Protein AF-A0A151TX36-F1 (afdb_monomer_lite)

Secondary structure (DSSP, 8-state):
--------GGG-HHHHHHHHHHHHHHHHHHHHHHHHHHHHHHT-HHHHHHHHHHHHHHHHHHHHHHHHHHHHHHHHHHH-BGGGTB--STTT-HHHHHHHHHHHHHHHHHHHHHHHHHHHHHHHHHHHH-

Sequence (130 aa):
MQFKATAKWEYMSAMVFFVVSNAIACSYAVISLVMMAMARSNGKEDVAVLVLTALDLVMMALLFSANGAASAVGMIAQKGNSHVQWTKVCDVFDAYCRHITAALVLSIIGSTTFLLLVLHSVLKLHYRST

pLDDT: mean 86.47, std 11.63, range [36.19, 97.38]

Structure (mmCIF, N/CA/C/O backbone):
data_AF-A0A151TX36-F1
#
_entry.id   AF-A0A151TX36-F1
#
loop_
_atom_site.group_PDB
_atom_site.id
_atom_site.type_symbol
_atom_site.label_atom_id
_atom_site.label_alt_id
_atom_site.label_comp_id
_atom_site.label_asym_id
_atom_site.label_entity_id
_atom_site.label_seq_id
_atom_site.pdbx_PDB_ins_code
_atom_site.Cartn_x
_atom_site.Cartn_y
_atom_site.Cartn_z
_atom_site.occupancy
_atom_site.B_iso_or_equiv
_atom_site.auth_seq_id
_atom_site.auth_comp_id
_atom_site.auth_asym_id
_atom_site.auth_atom_id
_atom_site.pdbx_PDB_model_num
ATOM 1 N N . MET A 1 1 ? -28.831 4.761 27.065 1.00 36.19 1 MET A N 1
ATOM 2 C CA . MET A 1 1 ? -27.851 5.829 26.767 1.00 36.19 1 MET A CA 1
ATOM 3 C C . MET A 1 1 ? -27.122 5.442 25.490 1.00 36.19 1 MET A C 1
ATOM 5 O O . MET A 1 1 ? -26.435 4.432 25.484 1.00 36.19 1 MET A O 1
ATOM 9 N N . GLN A 1 2 ? -27.355 6.159 24.391 1.00 38.22 2 GLN A N 1
ATOM 10 C CA . GLN A 1 2 ? -26.634 5.961 23.129 1.00 38.22 2 GLN A CA 1
ATOM 11 C C . GLN A 1 2 ? -25.275 6.655 23.264 1.00 38.22 2 GLN A C 1
ATOM 13 O O . GLN A 1 2 ? -25.206 7.883 23.279 1.00 38.22 2 GLN A O 1
ATOM 18 N N . PHE A 1 3 ? -24.204 5.879 23.430 1.00 47.88 3 PHE A N 1
ATOM 19 C CA . PHE A 1 3 ? -22.853 6.419 23.342 1.00 47.88 3 PHE A CA 1
ATOM 20 C C . PHE A 1 3 ? -22.616 6.834 21.892 1.00 47.88 3 PHE A C 1
ATOM 22 O O . PHE A 1 3 ? -22.456 5.993 21.011 1.00 47.88 3 PHE A O 1
ATOM 29 N N . LYS A 1 4 ? -22.613 8.144 21.643 1.00 47.31 4 LYS A N 1
ATOM 30 C CA . LYS A 1 4 ? -22.260 8.747 20.356 1.00 47.31 4 LYS A CA 1
ATOM 31 C C . LYS A 1 4 ? -20.736 8.661 20.179 1.00 47.31 4 LYS A C 1
ATOM 33 O O . LYS A 1 4 ? -20.034 9.662 20.246 1.00 47.31 4 LYS A O 1
ATOM 38 N N . ALA A 1 5 ? -20.214 7.443 20.073 1.00 60.72 5 ALA A N 1
ATOM 39 C CA . ALA A 1 5 ? -18.805 7.189 19.822 1.00 60.72 5 ALA A CA 1
ATOM 40 C C . ALA A 1 5 ? -18.581 7.171 18.305 1.00 60.72 5 ALA A C 1
ATOM 42 O O . ALA A 1 5 ? -19.230 6.421 17.584 1.00 60.72 5 ALA A O 1
ATOM 43 N N . THR A 1 6 ? -17.683 8.020 17.811 1.00 64.31 6 THR A N 1
ATOM 44 C CA . THR A 1 6 ? -17.307 8.055 16.394 1.00 64.31 6 THR A CA 1
ATOM 45 C C . THR A 1 6 ? -16.023 7.256 16.217 1.00 64.31 6 THR A C 1
ATOM 47 O O . THR A 1 6 ? -14.955 7.700 16.634 1.00 64.31 6 THR A O 1
ATOM 50 N N . ALA A 1 7 ? -16.108 6.084 15.590 1.00 63.06 7 ALA A N 1
ATOM 51 C CA . ALA A 1 7 ? -14.928 5.332 15.179 1.00 63.06 7 ALA A CA 1
ATOM 52 C C . ALA A 1 7 ? -14.327 5.977 13.918 1.00 63.06 7 ALA A C 1
ATOM 54 O O . ALA A 1 7 ? -14.860 5.831 12.819 1.00 63.06 7 ALA A O 1
ATOM 55 N N . LYS A 1 8 ? -13.231 6.726 14.082 1.00 69.50 8 LYS A N 1
ATOM 56 C CA . LYS A 1 8 ? -12.444 7.302 12.979 1.00 69.50 8 LYS A CA 1
ATOM 57 C C . LYS A 1 8 ? -11.127 6.542 12.832 1.00 69.50 8 LYS A C 1
ATOM 59 O O . LYS A 1 8 ? -10.491 6.210 13.831 1.00 69.50 8 LYS A O 1
ATOM 64 N N . TRP A 1 9 ? -10.693 6.316 11.594 1.00 63.38 9 TRP A N 1
ATOM 65 C CA . TRP A 1 9 ? -9.435 5.617 11.289 1.00 63.38 9 TRP A CA 1
ATOM 66 C C . TRP A 1 9 ? -8.198 6.334 11.848 1.00 63.38 9 TRP A C 1
ATOM 68 O O . TRP A 1 9 ? -7.210 5.688 12.176 1.00 63.38 9 TRP A O 1
ATOM 78 N N . GLU A 1 10 ? -8.273 7.655 12.017 1.00 76.19 10 GLU A N 1
ATOM 79 C CA . GLU A 1 10 ? -7.199 8.493 12.568 1.00 76.19 10 GLU A CA 1
ATOM 80 C C . GLU A 1 10 ? -6.874 8.190 14.037 1.00 76.19 10 GLU A C 1
ATOM 82 O O . GLU A 1 10 ? -5.775 8.494 14.490 1.00 76.19 10 GLU A O 1
ATOM 87 N N . TYR A 1 11 ? -7.796 7.573 14.785 1.00 78.69 11 TYR A N 1
ATOM 88 C CA . TYR A 1 11 ? -7.574 7.268 16.201 1.00 78.69 11 TYR A CA 1
ATOM 89 C C . TYR A 1 11 ? -6.694 6.035 16.432 1.00 78.69 11 TYR A C 1
ATOM 91 O O . TYR A 1 11 ? -6.236 5.820 17.551 1.00 78.69 11 TYR A O 1
ATOM 99 N N . MET A 1 12 ? -6.446 5.219 15.402 1.00 82.50 12 MET A N 1
ATOM 100 C CA . MET A 1 12 ? -5.576 4.047 15.501 1.00 82.50 12 MET A CA 1
ATOM 101 C C . MET A 1 12 ? -4.367 4.206 14.586 1.00 82.50 12 MET A C 1
ATOM 103 O O . MET A 1 12 ? -4.491 4.166 13.361 1.00 82.50 12 MET A O 1
ATOM 107 N N . SER A 1 13 ? -3.179 4.297 15.183 1.00 87.69 13 SER A N 1
ATOM 108 C CA . SER A 1 13 ? -1.909 4.433 14.457 1.00 87.69 13 SER A CA 1
ATOM 109 C C . SER A 1 13 ? -1.693 3.330 13.415 1.00 87.69 13 SER A C 1
ATOM 111 O O . SER A 1 13 ? -1.200 3.610 12.326 1.00 87.69 13 SER A O 1
ATOM 113 N N . ALA A 1 14 ? -2.134 2.099 13.694 1.00 90.12 14 ALA A N 1
ATOM 114 C CA . ALA A 1 14 ? -2.059 0.986 12.747 1.00 90.12 14 ALA A CA 1
ATOM 115 C C . ALA A 1 14 ? -2.890 1.222 11.474 1.00 90.12 14 ALA A C 1
ATOM 117 O O . ALA A 1 14 ? -2.446 0.885 10.379 1.00 90.12 14 ALA A O 1
ATOM 118 N N . MET A 1 15 ? -4.074 1.829 11.602 1.00 87.25 15 MET A N 1
ATOM 119 C CA . MET A 1 15 ? -4.944 2.122 10.459 1.00 87.25 15 MET A CA 1
ATOM 120 C C . MET A 1 15 ? -4.412 3.306 9.653 1.00 87.25 15 MET A C 1
ATOM 122 O O . MET A 1 15 ? -4.429 3.268 8.426 1.00 87.25 15 MET A O 1
ATOM 126 N N . VAL A 1 16 ? -3.859 4.319 10.325 1.00 92.81 16 VAL A N 1
ATOM 127 C CA . VAL A 1 16 ? -3.152 5.421 9.655 1.00 92.81 16 VAL A CA 1
ATOM 128 C C . VAL A 1 16 ? -1.958 4.889 8.863 1.00 92.81 16 VAL A C 1
ATOM 130 O O . VAL A 1 16 ? -1.834 5.187 7.677 1.00 92.81 16 VAL A O 1
ATOM 133 N N . PHE A 1 17 ? -1.122 4.046 9.475 1.00 94.25 17 PHE A N 1
ATOM 134 C CA . PHE A 1 17 ? 0.022 3.432 8.800 1.00 94.25 17 PHE A CA 1
ATOM 135 C C . PHE A 1 17 ? -0.404 2.589 7.590 1.00 94.25 17 PHE A C 1
ATOM 137 O O . PHE A 1 17 ? 0.217 2.676 6.531 1.00 94.25 17 PHE A O 1
ATOM 144 N N . PHE A 1 18 ? -1.501 1.837 7.714 1.00 95.00 18 PHE A N 1
ATOM 145 C CA . PHE A 1 18 ? -2.091 1.068 6.621 1.00 95.00 18 PHE A CA 1
ATOM 146 C C . PHE A 1 18 ? -2.533 1.935 5.439 1.00 95.00 18 PHE A C 1
ATOM 148 O O . PHE A 1 18 ? -2.165 1.648 4.297 1.00 95.00 18 PHE A O 1
ATOM 155 N N . VAL A 1 19 ? -3.279 3.011 5.701 1.00 94.56 19 VAL A N 1
ATOM 156 C CA . VAL A 1 19 ? -3.771 3.922 4.655 1.00 94.56 19 VAL A CA 1
ATOM 157 C C . VAL A 1 19 ? -2.614 4.657 3.980 1.00 94.56 19 VAL A C 1
ATOM 159 O O . VAL A 1 19 ? -2.554 4.703 2.753 1.00 94.56 19 VAL A O 1
ATOM 162 N N . VAL A 1 20 ? -1.670 5.189 4.762 1.00 96.19 20 VAL A N 1
ATOM 163 C CA . VAL A 1 20 ? -0.510 5.923 4.234 1.00 96.19 20 VAL A CA 1
ATOM 164 C C . VAL A 1 20 ? 0.366 5.009 3.378 1.00 96.19 20 VAL A C 1
ATOM 166 O O . VAL A 1 20 ? 0.716 5.378 2.260 1.00 96.19 20 VAL A O 1
ATOM 169 N N . SER A 1 21 ? 0.660 3.793 3.843 1.00 96.69 21 SER A N 1
ATOM 170 C CA . SER A 1 21 ? 1.473 2.829 3.087 1.00 96.69 21 SER A CA 1
ATOM 171 C C . SER A 1 21 ? 0.823 2.446 1.755 1.00 96.69 21 SER A C 1
ATOM 173 O O . SER A 1 21 ? 1.496 2.418 0.726 1.00 96.69 21 SER A O 1
ATOM 175 N N . ASN A 1 22 ? -0.495 2.220 1.746 1.00 96.50 22 ASN A N 1
ATOM 176 C CA . ASN A 1 22 ? -1.238 1.944 0.515 1.00 96.50 22 ASN A CA 1
ATOM 177 C C . ASN A 1 22 ? -1.257 3.148 -0.439 1.00 96.50 22 ASN A C 1
ATOM 179 O O . ASN A 1 22 ? -1.104 2.971 -1.644 1.00 96.50 22 ASN A O 1
ATOM 183 N N . ALA A 1 23 ? -1.381 4.376 0.072 1.00 96.81 23 ALA A N 1
ATOM 184 C CA . ALA A 1 23 ? -1.323 5.578 -0.760 1.00 96.81 23 ALA A CA 1
ATOM 185 C C . ALA A 1 23 ? 0.049 5.749 -1.442 1.00 96.81 23 ALA A C 1
ATOM 187 O O . ALA A 1 23 ? 0.119 6.051 -2.640 1.00 96.81 23 ALA A O 1
ATOM 188 N N . ILE A 1 24 ? 1.140 5.500 -0.707 1.00 96.81 24 ILE A N 1
ATOM 189 C CA . ILE A 1 24 ? 2.502 5.500 -1.264 1.00 96.81 24 ILE A CA 1
ATOM 190 C C . ILE A 1 24 ? 2.633 4.395 -2.326 1.00 96.81 24 ILE A C 1
ATOM 192 O O . ILE A 1 24 ? 3.157 4.644 -3.407 1.00 96.81 24 ILE A O 1
ATOM 196 N N . ALA A 1 25 ? 2.095 3.197 -2.082 1.00 96.31 25 ALA A N 1
ATOM 197 C CA . ALA A 1 25 ? 2.114 2.106 -3.061 1.00 96.31 25 ALA A CA 1
ATOM 198 C C . ALA A 1 25 ? 1.343 2.415 -4.345 1.00 96.31 25 ALA A C 1
ATOM 200 O O . ALA A 1 25 ? 1.860 2.176 -5.435 1.00 96.31 25 ALA A O 1
ATOM 201 N N . CYS A 1 26 ? 0.146 2.993 -4.241 1.00 95.00 26 CYS A N 1
ATOM 202 C CA . CYS A 1 26 ? -0.649 3.370 -5.408 1.00 95.00 26 CYS A CA 1
ATOM 203 C C . CYS A 1 26 ? 0.046 4.445 -6.253 1.00 95.00 26 CYS A C 1
ATOM 205 O O . CYS A 1 26 ? 0.117 4.324 -7.475 1.00 95.00 26 CYS A O 1
ATOM 207 N N . SER A 1 27 ? 0.581 5.485 -5.610 1.00 96.06 27 SER A N 1
ATOM 208 C CA . SER A 1 27 ? 1.326 6.541 -6.309 1.00 96.06 27 SER A CA 1
ATOM 209 C C . SER A 1 27 ? 2.589 5.997 -6.979 1.00 96.06 27 SER A C 1
ATOM 211 O O . SER A 1 27 ? 2.826 6.275 -8.156 1.00 96.06 27 SER A O 1
ATOM 213 N N . TYR A 1 28 ? 3.342 5.144 -6.283 1.00 95.19 28 TYR A N 1
ATOM 214 C CA . TYR A 1 28 ? 4.494 4.455 -6.855 1.00 95.19 28 TYR A CA 1
ATOM 215 C C . TYR A 1 28 ? 4.119 3.580 -8.060 1.00 95.19 28 TYR A C 1
ATOM 217 O O . TYR A 1 28 ? 4.796 3.646 -9.082 1.00 95.19 28 TYR A O 1
ATOM 225 N N . ALA A 1 29 ? 3.029 2.810 -7.990 1.00 93.88 29 ALA A N 1
ATOM 226 C CA . ALA A 1 29 ? 2.596 1.944 -9.086 1.00 93.88 29 ALA A CA 1
ATOM 227 C C . ALA A 1 29 ? 2.321 2.736 -10.377 1.00 93.88 29 ALA A C 1
ATOM 229 O O . ALA A 1 29 ? 2.761 2.335 -11.454 1.00 93.88 29 ALA A O 1
ATOM 230 N N . VAL A 1 30 ? 1.660 3.895 -10.272 1.00 94.75 30 VAL A N 1
ATOM 231 C CA . VAL A 1 30 ? 1.423 4.786 -11.423 1.00 94.75 30 VAL A CA 1
ATOM 232 C C . VAL A 1 30 ? 2.745 5.291 -12.005 1.00 94.75 30 VAL A C 1
ATOM 234 O O . VAL A 1 30 ? 2.943 5.243 -13.218 1.00 94.75 30 VAL A O 1
ATOM 237 N N . ILE A 1 31 ? 3.673 5.733 -11.151 1.00 93.25 31 ILE A N 1
ATOM 238 C CA . ILE A 1 31 ? 4.983 6.234 -11.590 1.00 93.25 31 ILE A CA 1
ATOM 239 C C . ILE A 1 31 ? 5.800 5.112 -12.250 1.00 93.25 31 ILE A C 1
ATOM 241 O O . ILE A 1 31 ? 6.385 5.329 -13.310 1.00 93.25 31 ILE A O 1
ATOM 245 N N . SER A 1 32 ? 5.803 3.910 -11.670 1.00 92.44 32 SER A N 1
ATOM 246 C CA . SER A 1 32 ? 6.489 2.725 -12.198 1.00 92.44 32 SER A CA 1
ATOM 247 C C . SER A 1 32 ? 6.000 2.368 -13.606 1.00 92.44 32 SER A C 1
ATOM 249 O O . SER A 1 32 ? 6.812 2.201 -14.518 1.00 92.44 32 SER A O 1
ATOM 251 N N . LEU A 1 33 ? 4.680 2.374 -13.830 1.00 90.44 33 LEU A N 1
ATOM 252 C CA . LEU A 1 33 ? 4.088 2.126 -15.150 1.00 90.44 33 LEU A CA 1
ATOM 253 C C . LEU A 1 33 ? 4.525 3.163 -16.193 1.00 90.44 33 LEU A C 1
ATOM 255 O O . LEU A 1 33 ? 4.901 2.795 -17.308 1.00 90.44 33 LEU A O 1
ATOM 259 N N . VAL A 1 34 ? 4.524 4.450 -15.834 1.00 90.62 34 VAL A N 1
ATOM 260 C CA . VAL A 1 34 ? 4.967 5.530 -16.733 1.00 90.62 34 VAL A CA 1
ATOM 261 C C . VAL A 1 34 ? 6.460 5.403 -17.044 1.00 90.62 34 VAL A C 1
ATOM 263 O O . VAL A 1 34 ? 6.856 5.487 -18.208 1.00 90.62 34 VAL A O 1
ATOM 266 N N . MET A 1 35 ? 7.295 5.148 -16.032 1.00 87.44 35 MET A N 1
ATOM 267 C CA . MET A 1 35 ? 8.734 4.945 -16.221 1.00 87.44 35 MET A CA 1
ATOM 268 C C . MET A 1 35 ? 9.024 3.747 -17.128 1.00 87.44 35 MET A C 1
ATOM 270 O O . MET A 1 35 ? 9.848 3.858 -18.036 1.00 87.44 35 MET A O 1
ATOM 274 N N . MET A 1 36 ? 8.323 2.628 -16.936 1.00 86.06 36 MET A N 1
ATOM 275 C CA . MET A 1 36 ? 8.489 1.433 -17.761 1.00 86.06 36 MET A CA 1
ATOM 276 C C . MET A 1 36 ? 8.046 1.671 -19.213 1.00 86.06 36 MET A C 1
ATOM 278 O O . MET A 1 36 ? 8.743 1.256 -20.142 1.00 86.06 36 MET A O 1
ATOM 282 N N . ALA A 1 37 ? 6.945 2.399 -19.429 1.00 86.75 37 ALA A N 1
ATOM 283 C CA . ALA A 1 37 ? 6.495 2.782 -20.766 1.00 86.75 37 ALA A CA 1
ATOM 284 C C . ALA A 1 37 ? 7.537 3.650 -21.499 1.00 86.75 37 ALA A C 1
ATOM 286 O O . ALA A 1 37 ? 7.853 3.393 -22.662 1.00 86.75 37 ALA A O 1
ATOM 287 N N . MET A 1 38 ? 8.137 4.627 -20.808 1.00 86.56 38 MET A N 1
ATOM 288 C CA . MET A 1 38 ? 9.199 5.467 -21.377 1.00 86.56 38 MET A CA 1
ATOM 289 C C . MET A 1 38 ? 10.499 4.691 -21.631 1.00 86.56 38 MET A C 1
ATOM 291 O O . MET A 1 38 ? 11.145 4.886 -22.662 1.00 86.56 38 MET A O 1
ATOM 295 N N . ALA A 1 39 ? 10.894 3.796 -20.721 1.00 84.44 39 ALA A N 1
ATOM 296 C CA . ALA A 1 39 ? 12.111 2.995 -20.865 1.00 84.44 39 ALA A CA 1
ATOM 297 C C . ALA A 1 39 ? 12.053 2.081 -22.099 1.00 84.44 39 ALA A C 1
ATOM 299 O O . ALA A 1 39 ? 13.048 1.969 -22.821 1.00 84.44 39 ALA A O 1
ATOM 300 N N . ARG A 1 40 ? 10.873 1.511 -22.388 1.00 79.94 40 ARG A N 1
ATOM 301 C CA . ARG A 1 40 ? 10.625 0.687 -23.581 1.00 79.94 40 ARG A CA 1
ATOM 302 C C . ARG A 1 40 ? 10.780 1.474 -24.885 1.00 79.94 40 ARG A C 1
ATOM 304 O O . ARG A 1 40 ? 11.257 0.921 -25.868 1.00 79.94 40 ARG A O 1
ATOM 311 N N . SER A 1 41 ? 10.432 2.762 -24.887 1.00 81.00 41 SER A N 1
ATOM 312 C CA . SER A 1 41 ? 10.612 3.644 -26.050 1.00 81.00 41 SER A CA 1
ATOM 313 C C . SER A 1 41 ? 12.077 4.016 -26.307 1.00 81.00 41 SER A C 1
ATOM 315 O O . SER A 1 41 ? 12.447 4.274 -27.447 1.00 81.00 41 SER A O 1
ATOM 317 N N . ASN A 1 42 ? 12.906 4.067 -25.261 1.00 78.06 42 ASN A N 1
ATOM 318 C CA . ASN A 1 42 ? 14.266 4.617 -25.322 1.00 78.06 42 ASN A CA 1
ATOM 319 C C . ASN A 1 42 ? 15.378 3.550 -25.341 1.00 78.06 42 ASN A C 1
ATOM 321 O O . ASN A 1 42 ? 16.554 3.904 -25.279 1.00 78.06 42 ASN A O 1
ATOM 325 N N . GLY A 1 43 ? 15.040 2.254 -25.365 1.00 71.94 43 GLY A N 1
ATOM 326 C CA . GLY A 1 43 ? 16.012 1.150 -25.442 1.00 71.94 43 GLY A CA 1
ATOM 327 C C . GLY A 1 43 ? 16.900 0.955 -24.200 1.00 71.94 43 GLY A C 1
ATOM 328 O O . GLY A 1 43 ? 17.858 0.191 -24.248 1.00 71.94 43 GLY A O 1
ATOM 329 N N . LYS A 1 44 ? 16.598 1.622 -23.075 1.00 66.25 44 LYS A N 1
ATOM 330 C CA . LYS A 1 44 ? 17.352 1.555 -21.801 1.00 66.25 44 LYS A CA 1
ATOM 331 C C . LYS A 1 44 ? 16.643 0.652 -20.780 1.00 66.25 44 LYS A C 1
ATOM 333 O O . LYS A 1 44 ? 16.420 1.056 -19.641 1.00 66.25 44 LYS A O 1
ATOM 338 N N . GLU A 1 45 ? 16.242 -0.548 -21.204 1.00 72.75 45 GLU A N 1
ATOM 339 C CA . GLU A 1 45 ? 15.377 -1.443 -20.414 1.00 72.75 45 GLU A CA 1
ATOM 340 C C . GLU A 1 45 ? 16.092 -2.019 -19.176 1.00 72.75 45 GLU A C 1
ATOM 342 O O . GLU A 1 45 ? 15.526 -2.018 -18.089 1.00 72.75 45 GLU A O 1
ATOM 347 N N . ASP A 1 46 ? 17.357 -2.430 -19.293 1.00 76.75 46 ASP A N 1
ATOM 348 C CA . ASP A 1 46 ? 18.018 -3.229 -18.247 1.00 76.75 46 ASP A CA 1
ATOM 349 C C . ASP A 1 46 ? 18.250 -2.503 -16.917 1.00 76.75 46 ASP A C 1
ATOM 351 O O . ASP A 1 46 ? 17.941 -3.038 -15.851 1.00 76.75 46 ASP A O 1
ATOM 355 N N . VAL A 1 47 ? 18.774 -1.274 -16.958 1.00 79.50 47 VAL A N 1
ATOM 356 C CA . VAL A 1 47 ? 19.039 -0.496 -15.734 1.00 79.50 47 VAL A CA 1
ATOM 357 C C . VAL A 1 47 ? 17.727 -0.066 -15.076 1.00 79.50 47 VAL A C 1
ATOM 359 O O . VAL A 1 47 ? 17.607 -0.102 -13.853 1.00 79.50 47 VAL A O 1
ATOM 362 N N . ALA A 1 48 ? 16.723 0.297 -15.880 1.00 83.06 48 ALA A N 1
ATOM 363 C CA . ALA A 1 48 ? 15.405 0.674 -15.381 1.00 83.06 48 ALA A CA 1
ATOM 364 C C . ALA A 1 48 ? 14.706 -0.508 -14.692 1.00 83.06 48 ALA A C 1
ATOM 366 O O . ALA A 1 48 ? 14.167 -0.339 -13.602 1.00 83.06 48 ALA A O 1
ATOM 367 N N . VAL A 1 49 ? 14.770 -1.710 -15.275 1.00 85.44 49 VAL A N 1
ATOM 368 C CA . VAL A 1 49 ? 14.189 -2.927 -14.687 1.00 85.44 49 VAL A CA 1
ATOM 369 C C . VAL A 1 49 ? 14.830 -3.257 -13.340 1.00 85.44 49 VAL A C 1
ATOM 371 O O . VAL A 1 49 ? 14.105 -3.579 -12.400 1.00 85.44 49 VAL A O 1
ATOM 374 N N . LEU A 1 50 ? 16.154 -3.134 -13.200 1.00 86.06 50 LEU A N 1
ATOM 375 C CA . LEU A 1 50 ? 16.831 -3.396 -11.925 1.00 86.06 50 LEU A CA 1
ATOM 376 C C . LEU A 1 50 ? 16.373 -2.421 -10.824 1.00 86.06 50 LEU A C 1
ATOM 378 O O . LEU A 1 50 ? 16.028 -2.849 -9.723 1.00 86.06 50 LEU A O 1
ATOM 382 N N . VAL A 1 51 ? 16.333 -1.120 -11.133 1.00 89.25 51 VAL A N 1
ATOM 383 C CA . VAL A 1 51 ? 15.909 -0.077 -10.181 1.00 89.25 51 VAL A CA 1
ATOM 384 C C . VAL A 1 51 ? 14.441 -0.252 -9.789 1.00 89.25 51 VAL A C 1
ATOM 386 O O . VAL A 1 51 ? 14.123 -0.206 -8.602 1.00 89.25 51 VAL A O 1
ATOM 389 N N . LEU A 1 52 ? 13.557 -0.505 -10.759 1.00 91.50 52 LEU A N 1
ATOM 390 C CA . LEU A 1 52 ? 12.140 -0.769 -10.496 1.00 91.50 52 LEU A CA 1
ATOM 391 C C . LEU A 1 52 ? 11.951 -2.027 -9.645 1.00 91.50 52 LEU A C 1
ATOM 393 O O . LEU A 1 52 ? 11.190 -1.995 -8.690 1.00 91.50 52 LEU A O 1
ATOM 397 N N . THR A 1 53 ? 12.712 -3.094 -9.900 1.00 92.12 53 THR A N 1
ATOM 398 C CA . THR A 1 53 ? 12.637 -4.328 -9.097 1.00 92.12 53 THR A CA 1
ATOM 399 C C . THR A 1 53 ? 13.041 -4.087 -7.639 1.00 92.12 53 THR A C 1
ATOM 401 O O . THR A 1 53 ? 12.409 -4.613 -6.723 1.00 92.12 53 THR A O 1
ATOM 404 N N . ALA A 1 54 ? 14.074 -3.273 -7.397 1.00 93.31 54 ALA A N 1
ATOM 405 C CA . ALA A 1 54 ? 14.487 -2.916 -6.041 1.00 93.31 54 ALA A CA 1
ATOM 406 C C . ALA A 1 54 ? 13.415 -2.085 -5.316 1.00 93.31 54 ALA A C 1
ATOM 408 O O . ALA A 1 54 ? 13.124 -2.333 -4.146 1.00 93.31 54 ALA A O 1
ATOM 409 N N . LEU A 1 55 ? 12.797 -1.126 -6.010 1.00 94.25 55 LEU A N 1
ATOM 410 C CA . LEU A 1 55 ? 11.705 -0.324 -5.458 1.00 94.25 55 LEU A CA 1
ATOM 411 C C . LEU A 1 55 ? 10.442 -1.169 -5.216 1.00 94.25 55 LEU A C 1
ATOM 413 O O . LEU A 1 55 ? 9.834 -1.043 -4.156 1.00 94.25 55 LEU A O 1
ATOM 417 N N . ASP A 1 56 ? 10.096 -2.091 -6.119 1.00 94.69 56 ASP A N 1
ATOM 418 C CA . ASP A 1 56 ? 8.982 -3.037 -5.956 1.00 94.69 56 ASP A CA 1
ATOM 419 C C . ASP A 1 56 ? 9.157 -3.896 -4.693 1.00 94.69 56 ASP A C 1
ATOM 421 O O . ASP A 1 56 ? 8.196 -4.117 -3.952 1.00 94.69 56 ASP A O 1
ATOM 425 N N . LEU A 1 57 ? 10.390 -4.326 -4.395 1.00 95.81 57 LEU A N 1
ATOM 426 C CA . LEU A 1 57 ? 10.714 -5.061 -3.170 1.00 95.81 57 LEU A CA 1
ATOM 427 C C . LEU A 1 57 ? 10.503 -4.207 -1.909 1.00 95.81 57 LEU A C 1
ATOM 429 O O . LEU A 1 57 ? 9.950 -4.696 -0.921 1.00 95.81 57 LEU A O 1
ATOM 433 N N . VAL A 1 58 ? 10.896 -2.929 -1.938 1.00 96.94 58 VAL A N 1
ATOM 434 C CA . VAL A 1 58 ? 10.657 -1.991 -0.826 1.00 96.94 58 VAL A CA 1
ATOM 435 C C . VAL A 1 58 ? 9.156 -1.797 -0.596 1.00 96.94 58 VAL A C 1
ATOM 437 O O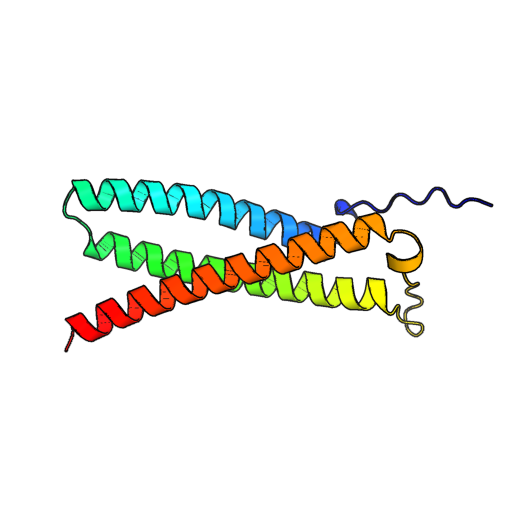 . VAL A 1 58 ? 8.697 -1.853 0.547 1.00 96.94 58 VAL A O 1
ATOM 440 N N . MET A 1 59 ? 8.373 -1.635 -1.666 1.00 96.88 59 MET A N 1
ATOM 441 C CA . MET A 1 59 ? 6.919 -1.471 -1.566 1.00 96.88 59 MET A CA 1
ATOM 442 C C . MET A 1 59 ? 6.224 -2.737 -1.065 1.00 96.88 59 MET A C 1
ATOM 444 O O . MET A 1 59 ? 5.325 -2.652 -0.228 1.00 96.88 59 MET A O 1
ATOM 448 N N . MET A 1 60 ? 6.674 -3.912 -1.508 1.00 96.94 60 MET A N 1
ATOM 449 C CA . MET A 1 60 ? 6.211 -5.205 -1.006 1.00 96.94 60 MET A CA 1
ATOM 450 C C . MET A 1 60 ? 6.434 -5.330 0.508 1.00 96.94 60 MET A C 1
ATOM 452 O O . MET A 1 60 ? 5.490 -5.627 1.245 1.00 96.94 60 MET A O 1
ATOM 456 N N . ALA A 1 61 ? 7.643 -5.029 0.990 1.00 97.31 61 ALA A N 1
ATOM 457 C CA . ALA A 1 61 ? 7.970 -5.093 2.414 1.00 97.31 61 ALA A CA 1
ATOM 458 C C . ALA A 1 61 ? 7.150 -4.092 3.250 1.00 97.31 61 ALA A C 1
ATOM 460 O O . ALA A 1 61 ? 6.649 -4.436 4.328 1.00 97.31 61 ALA A O 1
ATOM 461 N N . LEU A 1 62 ? 6.968 -2.870 2.739 1.00 97.31 62 LEU A N 1
ATOM 462 C CA . LEU A 1 62 ? 6.161 -1.832 3.379 1.00 97.31 62 LEU A CA 1
ATOM 463 C C . LEU A 1 62 ? 4.697 -2.271 3.524 1.00 97.31 62 LEU A C 1
ATOM 465 O O . LEU A 1 62 ? 4.138 -2.202 4.622 1.00 97.31 62 LEU A O 1
ATOM 469 N N . LEU A 1 63 ? 4.086 -2.766 2.444 1.00 97.38 63 LEU A N 1
ATOM 470 C CA . LEU A 1 63 ? 2.688 -3.192 2.458 1.00 97.38 63 LEU A CA 1
ATOM 471 C C . LEU A 1 63 ? 2.461 -4.417 3.351 1.00 97.38 63 LEU A C 1
ATOM 473 O O . LEU A 1 63 ? 1.492 -4.432 4.107 1.00 97.38 63 LEU A O 1
ATOM 477 N N . PHE A 1 64 ? 3.352 -5.416 3.340 1.00 97.12 64 PHE A N 1
ATOM 478 C CA . PHE A 1 64 ? 3.235 -6.561 4.253 1.00 97.12 64 PHE A CA 1
ATOM 479 C C . PHE A 1 64 ? 3.342 -6.148 5.722 1.00 97.12 64 PHE A C 1
ATOM 481 O O . PHE A 1 64 ? 2.565 -6.631 6.548 1.00 97.12 64 PHE A O 1
ATOM 488 N N . SER A 1 65 ? 4.238 -5.212 6.043 1.00 97.19 65 SER A N 1
ATOM 489 C CA . SER A 1 65 ? 4.363 -4.662 7.399 1.00 97.19 65 SER A CA 1
ATOM 490 C C . SER A 1 65 ? 3.076 -3.952 7.832 1.00 97.19 65 SER A C 1
ATOM 492 O O . SER A 1 65 ? 2.570 -4.168 8.937 1.00 97.19 65 SER A O 1
ATOM 494 N N . ALA A 1 66 ? 2.499 -3.147 6.938 1.00 96.31 66 ALA A N 1
ATOM 495 C CA . ALA A 1 66 ? 1.255 -2.430 7.178 1.00 96.31 66 ALA A CA 1
ATOM 496 C C . ALA A 1 66 ? 0.041 -3.369 7.313 1.00 96.31 66 ALA A C 1
ATOM 498 O O . ALA A 1 66 ? -0.766 -3.209 8.231 1.00 96.31 66 ALA A O 1
ATOM 499 N N . ASN A 1 67 ? -0.054 -4.392 6.460 1.00 96.25 67 ASN A N 1
ATOM 500 C CA . ASN A 1 67 ? -1.069 -5.446 6.540 1.00 96.25 67 ASN A CA 1
ATOM 501 C C . ASN A 1 67 ? -0.965 -6.218 7.858 1.00 96.25 67 ASN A C 1
ATOM 503 O O . ASN A 1 67 ? -1.983 -6.481 8.495 1.00 96.25 67 ASN A O 1
ATOM 507 N N . GLY A 1 68 ? 0.256 -6.537 8.298 1.00 95.56 68 GLY A N 1
ATOM 508 C CA . GLY A 1 68 ? 0.515 -7.184 9.581 1.00 95.56 68 GLY A CA 1
ATOM 509 C C . GLY A 1 68 ? -0.023 -6.359 10.750 1.00 95.56 68 GLY A C 1
ATOM 510 O O . GLY A 1 68 ? -0.834 -6.858 11.531 1.00 95.56 68 GLY A O 1
ATOM 511 N N . ALA A 1 69 ? 0.331 -5.073 10.816 1.00 95.06 69 ALA A N 1
ATOM 512 C CA . ALA A 1 69 ? -0.159 -4.166 11.856 1.00 95.06 69 ALA A CA 1
ATOM 513 C C . ALA A 1 69 ? -1.693 -4.020 11.838 1.00 95.06 69 ALA A C 1
ATOM 515 O O . ALA A 1 69 ? -2.344 -4.125 12.881 1.00 95.06 69 ALA A O 1
ATOM 516 N N . ALA A 1 70 ? -2.284 -3.831 10.654 1.00 93.38 70 ALA A N 1
ATOM 517 C CA . ALA A 1 70 ? -3.730 -3.713 10.495 1.00 93.38 70 ALA A CA 1
ATOM 518 C C . ALA A 1 70 ? -4.463 -5.008 10.870 1.00 93.38 70 ALA A C 1
ATOM 520 O O . ALA A 1 70 ? -5.508 -4.951 11.513 1.00 93.38 70 ALA A O 1
ATOM 521 N N . SER A 1 71 ? -3.905 -6.172 10.529 1.00 93.44 71 SER A N 1
ATOM 522 C CA . SER A 1 71 ? -4.483 -7.476 10.869 1.00 93.44 71 SER A CA 1
ATOM 523 C C . SER A 1 71 ? -4.444 -7.747 12.372 1.00 93.44 71 SER A C 1
ATOM 525 O O . SER A 1 71 ? -5.444 -8.193 12.930 1.00 93.44 71 SER A O 1
ATOM 527 N N . ALA A 1 72 ? -3.345 -7.402 13.051 1.00 92.38 72 ALA A N 1
ATOM 528 C CA . ALA A 1 72 ? -3.223 -7.548 14.496 1.00 92.38 72 ALA A CA 1
ATOM 529 C C . ALA A 1 72 ? -4.270 -6.692 15.221 1.00 92.38 72 ALA A C 1
ATOM 531 O O . ALA A 1 72 ? -5.012 -7.192 16.065 1.00 92.38 72 ALA A O 1
ATOM 532 N N . VAL A 1 73 ? -4.399 -5.420 14.836 1.00 89.75 73 VAL A N 1
ATOM 533 C CA . VAL A 1 73 ? -5.415 -4.529 15.412 1.00 89.75 73 VAL A CA 1
ATOM 534 C C . VAL A 1 73 ? -6.830 -4.960 15.023 1.00 89.75 73 VAL A C 1
ATOM 536 O O . VAL A 1 73 ? -7.721 -4.946 15.867 1.00 89.75 73 VAL A O 1
ATOM 539 N N . GLY A 1 74 ? -7.047 -5.408 13.785 1.00 89.31 74 GLY A N 1
ATOM 540 C CA . GLY A 1 74 ? -8.337 -5.915 13.313 1.00 89.31 74 GLY A CA 1
ATOM 541 C C . GLY A 1 74 ? -8.798 -7.164 14.069 1.00 89.31 74 GLY A C 1
ATOM 542 O O . GLY A 1 74 ? -9.966 -7.265 14.443 1.00 89.31 74 GLY A O 1
ATOM 543 N N . MET A 1 75 ? -7.878 -8.080 14.376 1.00 88.38 75 MET A N 1
ATOM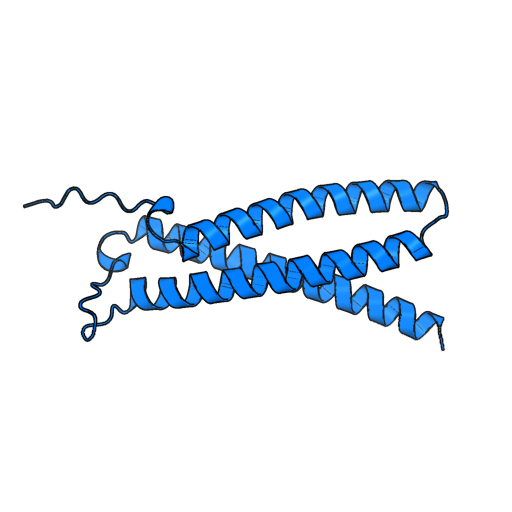 544 C CA . MET A 1 75 ? -8.148 -9.263 15.198 1.00 88.38 75 MET A CA 1
ATOM 545 C C . MET A 1 75 ? -8.612 -8.877 16.597 1.00 88.38 75 MET A C 1
ATOM 547 O O . MET A 1 75 ? -9.572 -9.454 17.114 1.00 88.38 75 MET A O 1
ATOM 551 N N . ILE A 1 76 ? -7.964 -7.881 17.201 1.00 88.56 76 ILE A N 1
ATOM 552 C CA . ILE A 1 76 ? -8.336 -7.441 18.542 1.00 88.56 76 ILE A CA 1
ATOM 553 C C . ILE A 1 76 ? -9.637 -6.627 18.509 1.00 88.56 76 ILE A C 1
ATOM 555 O O . ILE A 1 76 ? -10.461 -6.769 19.407 1.00 88.56 76 ILE A O 1
ATOM 559 N N . ALA A 1 77 ? -9.904 -5.883 17.435 1.00 85.56 77 ALA A N 1
ATOM 560 C CA . ALA A 1 77 ? -11.185 -5.211 17.226 1.00 85.56 77 ALA A CA 1
ATOM 561 C C . ALA A 1 77 ? -12.368 -6.196 17.098 1.00 85.56 77 ALA A C 1
ATOM 563 O O . ALA A 1 77 ? -13.472 -5.876 17.547 1.00 85.56 77 ALA A O 1
ATOM 564 N N . GLN A 1 78 ? -12.147 -7.388 16.525 1.00 85.25 78 GLN A N 1
ATOM 565 C CA . GLN A 1 78 ? -13.168 -8.438 16.397 1.00 85.25 78 GLN A CA 1
ATOM 566 C C . GLN A 1 78 ? -13.340 -9.277 17.669 1.00 85.25 78 GLN A C 1
ATOM 568 O O . GLN A 1 78 ? -14.461 -9.474 18.138 1.00 85.25 78 GLN A O 1
ATOM 573 N N . LYS A 1 79 ? -12.244 -9.802 18.234 1.00 86.06 79 LYS A N 1
ATOM 574 C CA . LYS A 1 79 ? -12.310 -10.701 19.402 1.00 86.06 79 LYS A CA 1
ATOM 575 C C . LYS A 1 79 ? -12.407 -9.958 20.735 1.00 86.06 79 LYS A C 1
ATOM 577 O O . LYS A 1 79 ? -12.983 -10.504 21.676 1.00 86.06 79 LYS A O 1
ATOM 582 N N . GLY A 1 80 ? -11.906 -8.726 20.809 1.00 84.19 80 GLY A N 1
ATOM 583 C CA . GLY A 1 80 ? -11.647 -8.030 22.067 1.00 84.19 80 GLY A CA 1
ATOM 584 C C . GLY A 1 80 ? -10.493 -8.673 22.843 1.00 84.19 80 GLY A C 1
ATOM 585 O O . GLY A 1 80 ? -9.986 -9.737 22.482 1.00 84.19 80 GLY A O 1
ATOM 586 N N . ASN A 1 81 ? -10.073 -8.034 23.930 1.00 82.12 81 ASN A N 1
ATOM 587 C CA . ASN A 1 81 ? -9.135 -8.617 24.885 1.00 82.12 81 ASN A CA 1
ATOM 588 C C . ASN A 1 81 ? -9.468 -8.143 26.305 1.00 82.12 81 ASN A C 1
ATOM 590 O O . ASN A 1 81 ? -9.206 -6.994 26.662 1.00 82.12 81 ASN A O 1
ATOM 594 N N . SER A 1 82 ? -10.018 -9.036 27.130 1.00 82.50 82 SER A N 1
ATOM 595 C CA . SER A 1 82 ? -10.433 -8.721 28.505 1.00 82.50 82 SER A CA 1
ATOM 596 C C . SER A 1 82 ? -9.260 -8.343 29.412 1.00 82.50 82 SER A C 1
ATOM 598 O O . SER A 1 82 ? -9.432 -7.531 30.319 1.00 82.50 82 SER A O 1
ATOM 600 N N . HIS A 1 83 ? -8.061 -8.870 29.140 1.00 82.81 83 HIS A N 1
ATOM 601 C CA . HIS A 1 83 ? -6.870 -8.607 29.950 1.00 82.81 83 HIS A CA 1
ATOM 602 C C . HIS A 1 83 ? -6.426 -7.138 29.895 1.00 82.81 83 HIS A C 1
ATOM 604 O O . HIS A 1 83 ? -5.950 -6.601 30.887 1.00 82.81 83 HIS A O 1
ATOM 610 N N . VAL A 1 84 ? -6.639 -6.471 28.756 1.00 82.94 84 VAL A N 1
ATOM 611 C CA . VAL A 1 84 ? -6.332 -5.040 28.571 1.00 82.94 84 VAL A CA 1
ATOM 612 C C . VAL A 1 84 ? -7.600 -4.189 28.438 1.00 82.94 84 VAL A C 1
ATOM 614 O O . VAL A 1 84 ? -7.544 -3.073 27.936 1.00 82.94 84 VAL A O 1
ATOM 617 N N . GLN A 1 85 ? -8.751 -4.723 28.875 1.00 80.81 85 GLN A N 1
ATOM 618 C CA . GLN A 1 85 ? -10.063 -4.059 28.823 1.00 80.81 85 GLN A CA 1
ATOM 619 C C . GLN A 1 85 ? -10.471 -3.584 27.415 1.00 80.81 85 GLN A C 1
ATOM 621 O O . GLN A 1 85 ? -11.235 -2.630 27.265 1.00 80.81 85 GLN A O 1
ATOM 626 N N . TRP A 1 86 ? -9.990 -4.253 26.362 1.00 81.06 86 TRP A N 1
ATOM 627 C CA . TRP A 1 86 ? -10.338 -3.884 24.995 1.00 81.06 86 TRP A CA 1
ATOM 628 C C . TRP A 1 86 ? -11.655 -4.545 24.595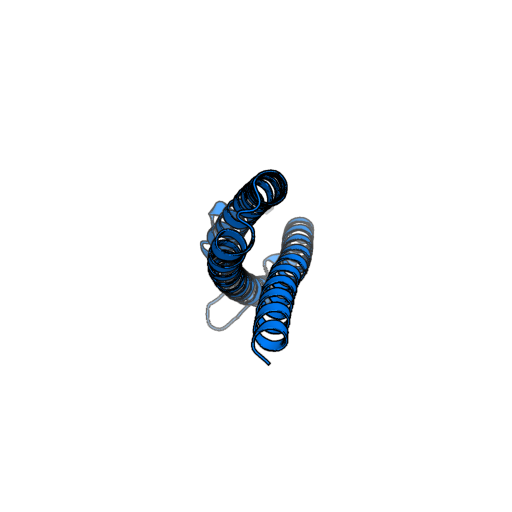 1.00 81.06 86 TRP A C 1
ATOM 630 O O . TRP A 1 86 ? -11.744 -5.768 24.450 1.00 81.06 86 TRP A O 1
ATOM 640 N N . THR A 1 87 ? -12.696 -3.732 24.454 1.00 78.50 87 THR A N 1
ATOM 641 C CA . THR A 1 87 ? -14.030 -4.188 24.065 1.00 78.50 87 THR A CA 1
ATOM 642 C C . THR A 1 87 ? -14.092 -4.491 22.569 1.00 78.50 87 THR A C 1
ATOM 644 O O . THR A 1 87 ? -13.306 -3.977 21.773 1.00 78.50 87 THR A O 1
ATOM 647 N N . LYS A 1 88 ? -15.030 -5.357 22.170 1.00 81.62 88 LYS A N 1
ATOM 648 C CA . LYS A 1 88 ? -15.250 -5.698 20.760 1.00 81.62 88 LYS A CA 1
ATOM 649 C C . LYS A 1 88 ? -15.788 -4.475 20.022 1.00 81.62 88 LYS A C 1
ATOM 651 O O . LYS A 1 88 ? -16.953 -4.116 20.163 1.00 81.62 88 LYS A O 1
ATOM 656 N N . VAL A 1 89 ? -14.933 -3.839 19.230 1.00 79.44 89 VAL A N 1
ATOM 657 C CA . VAL A 1 89 ? -15.289 -2.640 18.461 1.00 79.44 89 VAL A CA 1
ATOM 658 C C . VAL A 1 89 ? -16.171 -3.011 17.268 1.00 79.44 89 VAL A C 1
ATOM 660 O O . VAL A 1 89 ? -17.119 -2.291 16.963 1.00 79.44 89 VAL A O 1
ATOM 663 N N . CYS A 1 90 ? -15.905 -4.149 16.619 1.00 78.75 90 CYS A N 1
ATOM 664 C CA . CYS A 1 90 ? -16.653 -4.566 15.429 1.00 78.75 90 CYS A CA 1
ATOM 665 C C . CYS A 1 90 ? -18.111 -4.955 15.707 1.00 78.75 90 CYS A C 1
ATOM 667 O O . CYS A 1 90 ? -18.914 -4.917 14.785 1.00 78.75 90 CYS A O 1
ATOM 669 N N . ASP A 1 91 ? -18.462 -5.275 16.956 1.00 76.38 91 ASP A N 1
ATOM 670 C CA . ASP A 1 91 ? -19.845 -5.578 17.356 1.00 76.38 91 ASP A CA 1
ATOM 671 C C . ASP A 1 91 ? -20.719 -4.307 17.379 1.00 76.38 91 ASP A C 1
ATOM 673 O O . ASP A 1 91 ? -21.918 -4.341 17.126 1.00 76.38 91 ASP A O 1
ATOM 677 N N . VAL A 1 92 ? -20.089 -3.150 17.627 1.00 75.00 92 VAL A N 1
ATOM 678 C CA . VAL A 1 92 ? -20.741 -1.831 17.655 1.00 75.00 92 VAL A CA 1
ATOM 679 C C . VAL A 1 92 ? -20.635 -1.123 16.298 1.00 75.00 92 VAL A C 1
ATOM 681 O O . VAL A 1 92 ? -21.570 -0.445 15.875 1.00 75.00 92 VAL A O 1
ATOM 684 N N . PHE A 1 93 ? -19.506 -1.285 15.595 1.00 77.31 93 PHE A N 1
ATOM 685 C CA . PHE A 1 93 ? -19.193 -0.614 14.324 1.00 77.31 93 PHE A CA 1
ATOM 686 C C . PHE A 1 93 ? -18.978 -1.607 13.176 1.00 77.31 93 PHE A C 1
ATOM 688 O O . PHE A 1 93 ? -17.951 -1.601 12.493 1.00 77.31 93 PHE A O 1
ATOM 695 N N . ASP A 1 94 ? -19.972 -2.452 12.940 1.00 80.38 94 ASP A N 1
ATOM 696 C CA . ASP A 1 94 ? -19.921 -3.529 11.950 1.00 80.38 94 ASP A CA 1
ATOM 697 C C . ASP A 1 94 ? -19.625 -3.023 10.51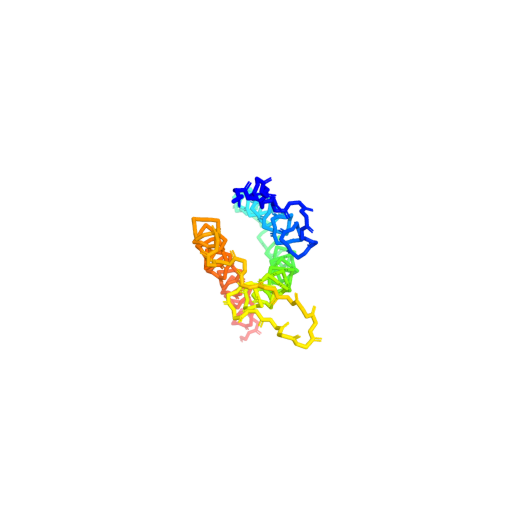8 1.00 80.38 94 ASP A C 1
ATOM 699 O O . ASP A 1 94 ? -18.729 -3.526 9.837 1.00 80.38 94 ASP A O 1
ATOM 703 N N . ALA A 1 95 ? -20.267 -1.932 10.078 1.00 83.38 95 ALA A N 1
ATOM 704 C CA . ALA A 1 95 ? -19.992 -1.337 8.763 1.00 83.38 95 ALA A CA 1
ATOM 705 C C . ALA A 1 95 ? -18.527 -0.888 8.601 1.00 83.38 95 ALA A C 1
ATOM 707 O O . ALA A 1 95 ? -17.900 -1.162 7.578 1.00 83.38 95 ALA A O 1
ATOM 708 N N . TYR A 1 96 ? -17.959 -0.250 9.627 1.00 80.69 96 TYR A N 1
ATOM 709 C CA . TYR A 1 96 ? -16.561 0.182 9.632 1.00 80.69 96 TYR A CA 1
ATOM 710 C C . TYR A 1 96 ? -15.605 -1.015 9.559 1.00 80.69 96 TYR A C 1
ATOM 712 O O . TYR A 1 96 ? -14.678 -1.018 8.746 1.00 80.69 96 TYR A O 1
ATOM 720 N N . CYS A 1 97 ? -15.866 -2.073 10.335 1.00 86.44 97 CYS A N 1
ATOM 721 C CA . CYS A 1 97 ? -15.04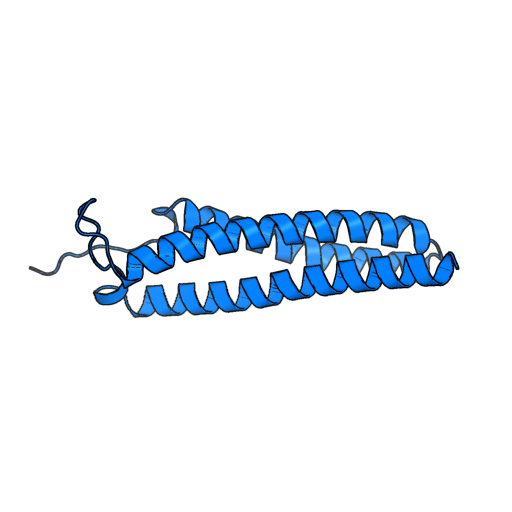5 -3.281 10.292 1.00 86.44 97 CYS A CA 1
ATOM 722 C C . CYS A 1 97 ? -15.136 -4.019 8.954 1.00 86.44 97 CYS A C 1
ATOM 724 O O . CYS A 1 97 ? -14.111 -4.513 8.475 1.00 86.44 97 CYS A O 1
ATOM 726 N N . ARG A 1 98 ? -16.302 -4.045 8.295 1.00 88.50 98 ARG A N 1
ATOM 727 C CA . ARG A 1 98 ? -16.408 -4.575 6.926 1.00 88.50 98 ARG A CA 1
ATOM 728 C C . ARG A 1 98 ? -15.550 -3.792 5.937 1.00 88.50 98 ARG A C 1
ATOM 730 O O . ARG A 1 98 ? -14.836 -4.410 5.152 1.00 88.50 98 ARG A O 1
ATOM 737 N N . HIS A 1 99 ? -15.577 -2.459 5.989 1.00 89.19 99 HIS A N 1
ATOM 738 C CA . HIS A 1 99 ? -14.767 -1.624 5.096 1.00 89.19 99 HIS A CA 1
ATOM 739 C C . HIS A 1 99 ? -13.265 -1.841 5.296 1.00 89.19 99 HIS A C 1
ATOM 741 O O . HIS A 1 99 ? -12.545 -2.014 4.315 1.00 89.19 99 HIS A O 1
ATOM 747 N N . ILE A 1 100 ? -12.793 -1.900 6.546 1.00 88.62 100 ILE A N 1
ATOM 748 C CA . ILE A 1 100 ? -11.381 -2.188 6.838 1.00 88.62 100 ILE A CA 1
ATOM 749 C C . ILE A 1 100 ? -10.999 -3.585 6.372 1.00 88.62 100 ILE A C 1
ATOM 751 O O . ILE A 1 100 ? -9.947 -3.755 5.766 1.00 88.62 100 ILE A O 1
ATOM 755 N N . THR A 1 101 ? -11.848 -4.581 6.624 1.00 90.75 101 THR A N 1
ATOM 756 C CA . THR A 1 101 ? -11.573 -5.962 6.212 1.00 90.75 101 THR A CA 1
ATOM 757 C C . THR A 1 101 ? -11.464 -6.058 4.693 1.00 90.75 101 THR A C 1
ATOM 759 O O . THR A 1 101 ? -10.502 -6.631 4.186 1.00 90.75 101 THR A O 1
ATOM 762 N N . ALA A 1 102 ? -12.390 -5.438 3.956 1.00 93.56 102 ALA A N 1
ATOM 763 C CA . ALA A 1 102 ? -12.330 -5.380 2.499 1.00 93.56 102 ALA A CA 1
ATOM 764 C C . ALA A 1 102 ? -11.059 -4.667 2.005 1.00 93.56 102 ALA A C 1
ATOM 766 O O . ALA A 1 102 ? -10.368 -5.182 1.128 1.00 93.56 102 ALA A O 1
ATOM 767 N N . ALA A 1 103 ? -10.706 -3.525 2.602 1.00 94.50 103 ALA A N 1
ATOM 768 C CA . ALA A 1 103 ? -9.485 -2.798 2.263 1.00 94.50 103 ALA A CA 1
ATOM 769 C C . ALA A 1 103 ? -8.221 -3.630 2.535 1.00 94.50 103 ALA A C 1
ATOM 771 O O . ALA A 1 103 ? -7.310 -3.659 1.711 1.00 94.50 103 ALA A O 1
ATOM 772 N N . LEU A 1 104 ? -8.175 -4.350 3.658 1.00 95.06 104 LEU A N 1
ATOM 773 C CA . LEU A 1 104 ? -7.063 -5.221 4.032 1.00 95.06 104 LEU A CA 1
ATOM 774 C C . LEU A 1 104 ? -6.898 -6.372 3.037 1.00 95.06 104 LEU A C 1
ATOM 776 O O . LEU A 1 104 ? -5.782 -6.637 2.596 1.00 95.06 104 LEU A O 1
ATOM 780 N N . VAL A 1 105 ? -7.998 -7.009 2.625 1.00 96.12 105 VAL A N 1
ATOM 781 C CA . VAL A 1 105 ? -7.975 -8.052 1.587 1.00 96.12 105 VAL A CA 1
ATOM 782 C C . VAL A 1 105 ? -7.426 -7.497 0.270 1.00 96.12 105 VAL A C 1
ATOM 784 O O . VAL A 1 105 ? -6.533 -8.103 -0.321 1.00 96.12 105 VAL A O 1
ATOM 787 N N . LEU A 1 106 ? -7.890 -6.320 -0.162 1.00 96.12 106 LEU A N 1
ATOM 788 C CA . LEU A 1 106 ? -7.381 -5.658 -1.370 1.00 96.12 106 LEU A CA 1
ATOM 789 C C . LEU A 1 106 ? -5.882 -5.330 -1.265 1.00 96.12 106 LEU A C 1
ATOM 791 O O . LEU A 1 106 ? -5.132 -5.570 -2.210 1.00 96.12 106 LEU A O 1
ATOM 795 N N . SER A 1 107 ? -5.423 -4.852 -0.108 1.00 96.44 107 SER A N 1
ATOM 796 C CA . SER A 1 107 ? -4.007 -4.556 0.144 1.00 96.44 107 SER A CA 1
ATOM 797 C C . SER A 1 107 ? -3.132 -5.815 0.120 1.00 96.44 107 SER A C 1
ATOM 799 O O . SER A 1 107 ? -2.019 -5.789 -0.408 1.00 96.44 107 SER A O 1
ATOM 801 N N . ILE A 1 108 ? -3.626 -6.955 0.619 1.00 96.56 108 ILE A N 1
ATOM 802 C CA . ILE A 1 108 ? -2.924 -8.248 0.521 1.00 96.56 108 ILE A CA 1
ATOM 803 C C . ILE A 1 108 ? -2.787 -8.687 -0.940 1.00 96.56 108 ILE A C 1
ATOM 805 O O . ILE A 1 108 ? -1.704 -9.115 -1.349 1.00 96.56 108 ILE A O 1
ATOM 809 N N . ILE A 1 109 ? -3.844 -8.542 -1.744 1.00 96.88 109 ILE A N 1
ATOM 810 C CA . ILE A 1 109 ? -3.794 -8.832 -3.186 1.00 96.88 109 ILE A CA 1
ATOM 811 C C . ILE A 1 109 ? -2.751 -7.930 -3.866 1.00 96.88 109 ILE A C 1
ATOM 813 O O . ILE A 1 109 ? -1.909 -8.418 -4.625 1.00 96.88 109 ILE A O 1
ATOM 817 N N . GLY A 1 110 ? -2.734 -6.635 -3.534 1.00 94.31 110 GLY A N 1
ATOM 818 C CA . GLY A 1 110 ? -1.724 -5.691 -4.021 1.00 94.31 110 GLY A CA 1
ATOM 819 C C . GLY A 1 110 ? -0.295 -6.086 -3.634 1.00 94.31 110 GLY A C 1
ATOM 820 O O . GLY A 1 110 ? 0.587 -6.147 -4.488 1.00 94.31 110 GLY A O 1
ATOM 821 N N . SER A 1 111 ? -0.070 -6.450 -2.370 1.00 96.06 111 SER A N 1
ATOM 822 C CA . SER A 1 111 ? 1.247 -6.874 -1.856 1.00 96.06 111 SER A CA 1
ATOM 823 C C . SER A 1 111 ? 1.747 -8.143 -2.547 1.00 96.06 111 SER A C 1
ATOM 825 O O . SER A 1 111 ? 2.919 -8.258 -2.898 1.00 96.06 111 SER A O 1
ATOM 827 N N . THR A 1 112 ? 0.833 -9.086 -2.787 1.00 95.44 112 THR A N 1
ATOM 828 C CA . THR A 1 112 ? 1.113 -10.327 -3.518 1.00 95.44 112 THR A CA 1
ATOM 829 C C . THR A 1 112 ? 1.472 -10.033 -4.972 1.00 95.44 112 THR A C 1
ATOM 831 O O . THR A 1 112 ? 2.380 -10.649 -5.519 1.00 95.44 112 THR A O 1
ATOM 834 N N . THR A 1 113 ? 0.821 -9.047 -5.588 1.00 95.44 113 THR A N 1
ATOM 835 C CA . THR A 1 113 ? 1.144 -8.616 -6.954 1.00 95.44 113 THR A CA 1
ATOM 836 C C . THR A 1 113 ? 2.568 -8.060 -7.037 1.00 95.44 113 THR A C 1
ATOM 838 O O . THR A 1 113 ? 3.320 -8.475 -7.915 1.00 95.44 113 THR A O 1
ATOM 841 N N . PHE A 1 114 ? 2.989 -7.208 -6.092 1.00 94.75 114 PHE A N 1
ATOM 842 C CA . PHE A 1 114 ? 4.384 -6.745 -6.022 1.00 94.75 114 PHE A CA 1
ATOM 843 C C . PHE A 1 114 ? 5.377 -7.897 -5.829 1.00 94.75 114 PHE A C 1
ATOM 845 O O . PHE A 1 114 ? 6.418 -7.927 -6.480 1.00 94.75 114 PHE A O 1
ATOM 852 N N . LEU A 1 115 ? 5.044 -8.884 -4.992 1.00 95.94 115 LEU A N 1
ATOM 853 C CA . LEU A 1 115 ? 5.864 -10.087 -4.823 1.00 95.94 115 LEU A CA 1
ATOM 854 C C . LEU A 1 115 ? 6.031 -10.846 -6.149 1.00 95.94 115 LEU A C 1
ATOM 856 O O . LEU A 1 115 ? 7.148 -11.225 -6.499 1.00 95.94 115 LEU A O 1
ATOM 860 N N . LEU A 1 116 ? 4.947 -11.042 -6.905 1.00 95.62 116 LEU A N 1
ATOM 861 C CA . LEU A 1 116 ? 4.998 -11.716 -8.205 1.00 95.62 116 LEU A CA 1
ATOM 862 C C . LEU A 1 116 ? 5.835 -10.937 -9.227 1.00 95.62 116 LEU A C 1
ATOM 864 O O . LEU A 1 116 ? 6.583 -11.557 -9.982 1.00 95.62 116 LEU A O 1
ATOM 868 N N . LEU A 1 117 ? 5.758 -9.601 -9.227 1.00 92.81 117 LEU A N 1
ATOM 869 C CA . LEU A 1 117 ? 6.592 -8.749 -10.082 1.00 92.81 117 LEU A CA 1
ATOM 870 C C . LEU A 1 117 ? 8.081 -8.922 -9.769 1.00 92.81 117 LEU A C 1
ATOM 872 O O . LEU A 1 117 ? 8.872 -9.163 -10.680 1.00 92.81 117 LEU A O 1
ATOM 876 N N . VAL A 1 118 ? 8.457 -8.887 -8.487 1.00 94.25 118 VAL A N 1
ATOM 877 C CA . VAL A 1 118 ? 9.848 -9.104 -8.060 1.00 94.25 118 VAL A CA 1
ATOM 878 C C . VAL A 1 118 ? 10.337 -10.492 -8.476 1.00 94.25 118 VAL A C 1
ATOM 880 O O . VAL A 1 118 ? 11.410 -10.608 -9.067 1.00 94.25 118 VAL A O 1
ATOM 883 N N . LEU A 1 119 ? 9.544 -11.542 -8.229 1.00 94.38 119 LEU A N 1
ATOM 884 C CA . LEU A 1 119 ? 9.895 -12.907 -8.630 1.00 94.38 119 LEU A CA 1
ATOM 885 C C . LEU A 1 119 ? 10.090 -13.020 -10.142 1.00 94.38 119 LEU A C 1
ATOM 887 O O . LEU A 1 119 ? 11.092 -13.573 -10.592 1.00 94.38 119 LEU A O 1
ATOM 891 N N . HIS A 1 120 ? 9.166 -12.473 -10.929 1.00 91.62 120 HIS A N 1
ATOM 892 C CA . HIS A 1 120 ? 9.255 -12.512 -12.383 1.00 91.62 120 HIS A CA 1
ATOM 893 C C . HIS A 1 120 ? 10.511 -11.788 -12.891 1.00 91.62 120 HIS A C 1
ATOM 895 O O . HIS A 1 120 ? 11.213 -12.301 -13.766 1.00 91.62 120 HIS A O 1
ATOM 901 N N . SER A 1 121 ? 10.829 -10.614 -12.340 1.00 90.06 121 SER A N 1
ATOM 902 C CA . SER A 1 121 ? 12.028 -9.853 -12.709 1.00 90.06 121 SER A CA 1
ATOM 903 C C . SER A 1 121 ? 13.320 -10.596 -12.365 1.00 90.06 121 SER A C 1
ATOM 905 O O . SER A 1 121 ? 14.222 -10.676 -13.201 1.00 90.06 121 SER A O 1
ATOM 907 N N . VAL A 1 122 ? 13.398 -11.200 -11.176 1.00 90.12 122 VAL A N 1
ATOM 908 C CA 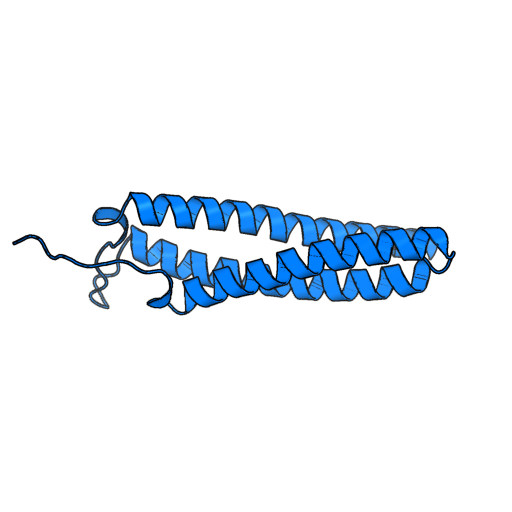. VAL A 1 122 ? 14.564 -11.990 -10.745 1.00 90.12 122 VAL A CA 1
ATOM 909 C C . VAL A 1 122 ? 14.735 -13.240 -11.608 1.00 90.12 122 VAL A C 1
ATOM 911 O O . VAL A 1 122 ? 15.845 -13.523 -12.054 1.00 90.12 122 VAL A O 1
ATOM 914 N N . LEU A 1 123 ? 13.650 -13.961 -11.909 1.00 90.75 123 LEU A N 1
ATOM 915 C CA . LEU A 1 123 ? 13.691 -15.145 -12.773 1.00 90.75 123 LEU A CA 1
ATOM 916 C C . LEU A 1 123 ? 14.128 -14.798 -14.201 1.00 90.75 123 LEU A C 1
ATOM 918 O O . LEU A 1 123 ? 14.979 -15.490 -14.762 1.00 90.75 123 LEU A O 1
ATOM 922 N N . LYS A 1 124 ? 13.604 -13.704 -14.775 1.00 87.31 124 LYS A N 1
ATOM 923 C CA . LYS A 1 124 ? 14.021 -13.207 -16.099 1.00 87.31 124 LYS A CA 1
ATOM 924 C C . LYS A 1 124 ? 15.518 -12.882 -16.116 1.00 87.31 124 LYS A C 1
ATOM 926 O O . LYS A 1 124 ? 16.205 -13.227 -17.076 1.00 87.31 124 LYS A O 1
ATOM 931 N N . LEU A 1 125 ? 16.028 -12.246 -15.058 1.00 83.88 125 LEU A N 1
ATOM 932 C CA . LEU A 1 125 ? 17.447 -11.912 -14.936 1.00 83.88 125 LEU A CA 1
ATOM 933 C C . LEU A 1 125 ? 18.324 -13.165 -14.798 1.00 83.88 125 LEU A C 1
ATOM 935 O O . LEU A 1 125 ? 19.340 -13.267 -15.481 1.00 83.88 125 LEU A O 1
ATOM 939 N N . HIS A 1 126 ? 17.912 -14.124 -13.966 1.00 86.94 126 HIS A N 1
ATOM 940 C CA . HIS A 1 126 ? 18.621 -15.390 -13.774 1.00 86.94 126 HIS A CA 1
ATOM 941 C C . HIS A 1 126 ? 18.710 -16.193 -15.077 1.00 86.94 126 HIS A C 1
ATOM 943 O O . HIS A 1 126 ? 19.794 -16.632 -15.456 1.00 86.94 126 HIS A O 1
ATOM 949 N N . TYR A 1 127 ? 17.590 -16.345 -15.793 1.00 86.00 127 TYR A N 1
ATOM 950 C CA . TYR A 1 127 ? 17.560 -17.064 -17.069 1.00 86.00 127 TYR A CA 1
ATOM 951 C C . TYR A 1 127 ? 18.455 -16.410 -18.126 1.00 86.00 127 TYR A C 1
ATOM 953 O O . TYR A 1 127 ? 19.099 -17.111 -18.887 1.00 86.00 127 TYR A O 1
ATOM 961 N N . ARG A 1 128 ? 18.548 -15.075 -18.160 1.00 79.31 128 ARG A N 1
ATOM 962 C CA . ARG A 1 128 ? 19.427 -14.368 -19.106 1.00 79.31 128 ARG A CA 1
ATOM 963 C C . ARG A 1 128 ? 20.920 -14.512 -18.784 1.00 79.31 128 ARG A C 1
ATOM 965 O O . ARG A 1 128 ? 21.750 -14.278 -19.654 1.00 79.31 128 ARG A O 1
ATOM 972 N N . SER A 1 129 ? 21.258 -14.816 -17.531 1.00 77.38 129 SER A N 1
ATOM 973 C CA . SER A 1 129 ? 22.641 -15.002 -17.079 1.00 77.38 129 SER A CA 1
ATOM 974 C C . SER A 1 129 ? 23.165 -16.427 -17.286 1.00 77.38 129 SER A C 1
ATOM 976 O O . SER A 1 129 ? 24.368 -16.630 -17.127 1.00 77.38 129 SER A O 1
ATOM 978 N N . THR A 1 130 ? 22.281 -17.392 -17.560 1.00 66.19 130 THR A N 1
ATOM 979 C CA . THR A 1 130 ? 22.620 -18.801 -17.822 1.00 66.19 130 THR A CA 1
ATOM 980 C C . THR A 1 130 ? 22.685 -19.034 -19.323 1.00 66.19 130 THR A C 1
ATOM 982 O O . THR A 1 130 ? 23.620 -19.737 -19.760 1.00 66.19 130 THR A O 1
#

Organism: Cajanus cajan (NCBI:txid3821)

Radius of gyration: 19.5 Å; chains: 1; bounding box: 50×28×56 Å

Foldseek 3Di:
DDDPDDDDLVVDPLSVLLVVLVVVLVVLVVVLVVLCVVCVVVVVNPVSLVVNLVVLVVSLVSLVVSLVSLVVVLVCLCPPDVVVPGDNVCVVVVVVSVVSVVSSVVSVVSSVVSVVSNVVSVVVVVVVVD

InterPro domains:
  IPR006459 Casparian strip membrane protein [TIGR01569] (4-124)
  IPR006702 Casparian strip membrane protein domain [PF04535] (3-111)
  IPR044173 Casparian strip membrane protein/CASP-like protein [PTHR36488] (4-126)